Protein AF-A0A7X8QSG2-F1 (afdb_monomer_lite)

Structure (mmCIF, N/CA/C/O backbone):
data_AF-A0A7X8QSG2-F1
#
_entry.id   AF-A0A7X8QSG2-F1
#
loop_
_atom_site.group_PDB
_atom_site.id
_atom_site.type_symbol
_atom_site.label_atom_id
_atom_site.label_alt_id
_atom_site.label_comp_id
_atom_site.label_asym_id
_atom_site.label_entity_id
_atom_site.label_seq_id
_atom_site.pdbx_PDB_ins_code
_atom_site.Cartn_x
_atom_site.Cartn_y
_atom_site.Cartn_z
_atom_site.occupancy
_atom_site.B_iso_or_equiv
_atom_site.auth_seq_id
_atom_site.auth_comp_id
_atom_site.auth_asym_id
_atom_site.auth_atom_id
_atom_site.pdbx_PDB_model_num
ATOM 1 N N . MET A 1 1 ? 2.021 -6.474 10.508 1.00 68.12 1 MET A N 1
ATOM 2 C CA . MET A 1 1 ? 0.638 -6.210 10.962 1.00 68.12 1 MET A CA 1
ATOM 3 C C . MET A 1 1 ? -0.253 -7.292 10.387 1.00 68.12 1 MET A C 1
ATOM 5 O O . MET A 1 1 ? 0.050 -7.756 9.294 1.00 68.12 1 MET A O 1
ATOM 9 N N . THR A 1 2 ? -1.316 -7.679 11.079 1.00 77.44 2 THR A N 1
ATOM 10 C CA . THR A 1 2 ? -2.257 -8.677 10.558 1.00 77.44 2 THR A CA 1
ATOM 11 C C . THR A 1 2 ? -3.499 -7.958 10.057 1.00 77.44 2 THR A C 1
ATOM 13 O O . THR A 1 2 ? -4.091 -7.175 10.797 1.00 77.44 2 THR A O 1
ATOM 16 N N . LEU A 1 3 ? -3.872 -8.202 8.802 1.00 83.44 3 LEU A N 1
ATOM 17 C CA . LEU A 1 3 ? -5.072 -7.648 8.180 1.00 83.44 3 LEU A CA 1
ATOM 18 C C . LEU A 1 3 ? -6.048 -8.782 7.850 1.00 83.44 3 LEU A C 1
ATOM 20 O O . LEU A 1 3 ? -5.607 -9.855 7.429 1.00 83.44 3 LEU A O 1
ATOM 24 N N . PRO A 1 4 ? -7.365 -8.577 8.017 1.00 88.75 4 PRO A N 1
ATOM 25 C CA . PRO A 1 4 ? -8.360 -9.552 7.590 1.00 88.75 4 PRO A CA 1
ATOM 26 C C . PRO A 1 4 ? -8.264 -9.824 6.087 1.00 88.75 4 PRO A C 1
ATOM 28 O O . PRO A 1 4 ? -8.166 -8.890 5.290 1.00 88.75 4 PRO A O 1
ATOM 31 N N . LYS A 1 5 ? -8.376 -11.096 5.687 1.00 84.06 5 LYS A N 1
ATOM 32 C CA . LYS A 1 5 ? -8.271 -11.506 4.276 1.00 84.06 5 LYS A CA 1
ATOM 33 C C . LYS A 1 5 ? -9.240 -10.744 3.363 1.00 84.06 5 LYS A C 1
ATOM 35 O O . LYS A 1 5 ? -8.848 -10.318 2.287 1.00 84.06 5 LYS A O 1
ATOM 40 N N . ALA A 1 6 ? -10.463 -10.492 3.831 1.00 84.06 6 ALA A N 1
ATOM 41 C CA . ALA A 1 6 ? -11.469 -9.736 3.086 1.00 84.06 6 ALA A CA 1
ATOM 42 C C . ALA A 1 6 ? -11.013 -8.307 2.725 1.00 84.06 6 ALA A C 1
ATOM 44 O O . ALA A 1 6 ? -11.285 -7.839 1.625 1.00 84.06 6 ALA A O 1
ATOM 45 N N . LEU A 1 7 ? -10.285 -7.629 3.620 1.00 82.19 7 LEU A N 1
ATOM 46 C CA . LEU A 1 7 ? -9.723 -6.302 3.347 1.00 82.19 7 LEU A CA 1
ATOM 47 C C . LEU A 1 7 ? -8.597 -6.380 2.313 1.00 82.19 7 LEU A C 1
ATOM 49 O O . LEU A 1 7 ? -8.548 -5.552 1.406 1.00 82.19 7 LEU A O 1
ATOM 53 N N . CYS A 1 8 ? -7.733 -7.395 2.405 1.00 83.25 8 CYS A N 1
ATOM 54 C CA . CYS A 1 8 ? -6.693 -7.627 1.403 1.00 83.25 8 CYS A CA 1
ATOM 55 C C . CYS A 1 8 ? -7.281 -7.904 0.013 1.00 83.25 8 CYS A C 1
ATOM 57 O O . CYS A 1 8 ? -6.785 -7.344 -0.957 1.00 83.25 8 CYS 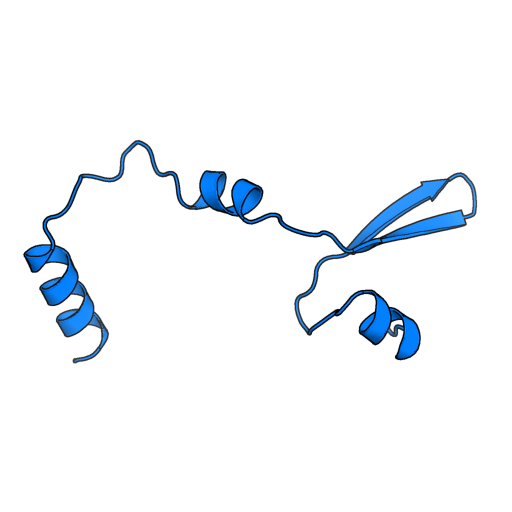A O 1
ATOM 59 N N . ASP A 1 9 ? -8.343 -8.708 -0.087 1.00 80.19 9 ASP A N 1
ATOM 60 C CA . ASP A 1 9 ? -9.020 -9.016 -1.354 1.00 80.19 9 ASP A CA 1
ATOM 61 C C . ASP A 1 9 ? -9.678 -7.771 -1.974 1.00 80.19 9 ASP A C 1
ATOM 63 O O . ASP A 1 9 ? -9.439 -7.451 -3.140 1.00 80.19 9 ASP A O 1
ATOM 67 N N . VAL A 1 10 ? -10.455 -7.016 -1.185 1.00 82.19 10 VAL A N 1
ATOM 68 C CA . VAL A 1 10 ? -11.164 -5.812 -1.662 1.00 82.19 10 VAL A CA 1
ATOM 69 C C . VAL A 1 10 ? -10.188 -4.729 -2.123 1.00 82.19 10 VAL A C 1
ATOM 71 O O . VAL A 1 10 ? -10.415 -4.082 -3.146 1.00 82.19 10 VAL A O 1
ATOM 74 N N . TRP A 1 11 ? -9.086 -4.542 -1.399 1.00 81.88 11 TRP A N 1
ATOM 75 C CA . TRP A 1 11 ? -8.061 -3.556 -1.746 1.00 81.88 11 TRP A CA 1
ATOM 76 C C . TRP A 1 11 ? -6.952 -4.102 -2.645 1.00 81.88 11 TRP A C 1
ATOM 78 O O . TRP A 1 11 ? -6.038 -3.353 -2.991 1.00 81.88 11 TRP A O 1
ATOM 88 N N . ARG A 1 12 ? -7.030 -5.381 -3.036 1.00 82.00 12 ARG A N 1
ATOM 89 C CA . ARG A 1 12 ? -6.010 -6.090 -3.824 1.00 82.00 12 ARG A CA 1
ATOM 90 C C . ARG A 1 12 ? -4.597 -5.899 -3.261 1.00 82.00 12 ARG A C 1
ATOM 92 O O . ARG A 1 12 ? -3.647 -5.653 -4.003 1.00 82.00 12 ARG A O 1
ATOM 99 N N . LEU A 1 13 ? -4.468 -5.979 -1.937 1.00 80.31 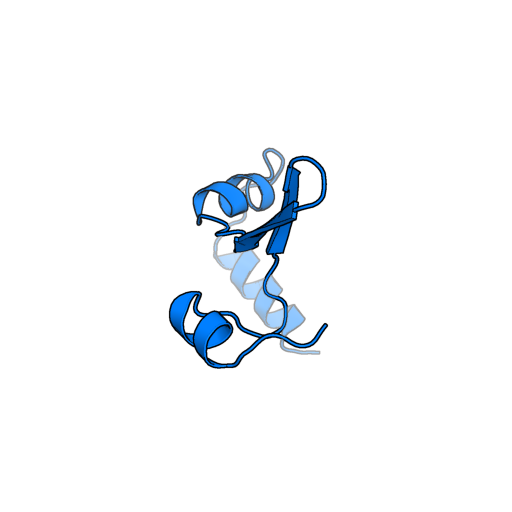13 LEU A N 1
ATOM 100 C CA . LEU A 1 13 ? -3.183 -5.851 -1.261 1.00 80.31 13 LEU A CA 1
ATOM 101 C C . LEU A 1 13 ? -2.330 -7.090 -1.523 1.00 80.31 13 LEU A C 1
ATOM 103 O O . LEU A 1 13 ? -2.742 -8.217 -1.256 1.00 80.31 13 LEU A O 1
ATOM 107 N N . ILE A 1 14 ? -1.109 -6.851 -1.978 1.00 82.44 14 ILE A N 1
ATOM 108 C CA . ILE A 1 14 ? -0.032 -7.839 -2.062 1.00 82.44 14 ILE A CA 1
ATOM 109 C C . ILE A 1 14 ? 1.074 -7.503 -1.059 1.00 82.44 14 ILE A C 1
ATOM 111 O O . ILE A 1 14 ? 1.127 -6.387 -0.529 1.00 82.44 14 ILE A O 1
ATOM 115 N N . GLU A 1 15 ? 1.991 -8.434 -0.812 1.00 79.38 15 GLU A N 1
ATOM 116 C CA . GLU A 1 15 ? 3.194 -8.134 -0.033 1.00 79.38 15 GLU A CA 1
ATOM 117 C C . GLU A 1 15 ? 3.953 -6.935 -0.628 1.00 79.38 15 GLU A C 1
ATOM 119 O O . GLU A 1 15 ? 4.118 -6.815 -1.841 1.00 79.38 15 GLU A O 1
ATOM 124 N N . GLY A 1 16 ? 4.361 -5.999 0.234 1.00 77.38 16 GLY A N 1
ATOM 125 C CA . GLY A 1 16 ? 4.980 -4.732 -0.176 1.00 77.38 16 GLY A CA 1
ATOM 126 C C . GLY A 1 16 ? 4.002 -3.595 -0.510 1.00 77.38 16 GLY A C 1
ATOM 127 O O . GLY A 1 16 ? 4.446 -2.474 -0.771 1.00 77.38 16 GLY A O 1
ATOM 128 N N . SER A 1 17 ? 2.687 -3.834 -0.459 1.00 79.25 17 SER A N 1
ATOM 129 C CA . SER A 1 17 ? 1.682 -2.773 -0.615 1.00 79.25 17 SER A CA 1
ATOM 130 C C . SER A 1 17 ? 1.801 -1.727 0.491 1.00 79.25 17 SER A C 1
ATOM 132 O O . SER A 1 17 ? 1.994 -2.052 1.663 1.00 79.25 17 SER A O 1
ATOM 134 N N . LYS A 1 18 ? 1.668 -0.451 0.120 1.00 81.94 18 LYS A N 1
ATOM 135 C CA . LYS A 1 18 ? 1.739 0.669 1.064 1.00 81.94 18 LYS A CA 1
ATOM 136 C C . LYS A 1 18 ? 0.345 1.084 1.515 1.00 81.94 18 LYS A C 1
ATOM 138 O O . LYS A 1 18 ? -0.580 1.145 0.710 1.00 81.94 18 LYS A O 1
ATOM 143 N N . LEU A 1 19 ? 0.226 1.409 2.796 1.00 85.00 19 LEU A N 1
ATOM 144 C CA . LEU A 1 19 ? -0.999 1.886 3.431 1.00 85.00 19 LEU A CA 1
ATOM 145 C C . LEU A 1 19 ? -0.720 3.240 4.085 1.00 85.00 19 LEU A C 1
ATOM 147 O O . LEU A 1 19 ? 0.365 3.446 4.636 1.00 85.00 19 LEU A O 1
ATOM 151 N N . THR A 1 20 ? -1.689 4.143 4.031 1.00 85.62 20 THR A N 1
ATOM 152 C CA . THR A 1 20 ? -1.699 5.388 4.804 1.00 85.62 20 THR A CA 1
ATOM 153 C C . THR A 1 20 ? -2.667 5.265 5.966 1.00 85.62 20 THR A C 1
ATOM 155 O O . THR A 1 20 ? -3.693 4.589 5.874 1.00 85.62 20 THR A O 1
ATOM 158 N N . PHE A 1 21 ? -2.321 5.928 7.067 1.00 87.31 21 PHE A N 1
ATOM 159 C CA . PHE A 1 21 ? -3.129 5.996 8.274 1.00 87.31 21 PHE A CA 1
ATOM 160 C C . PHE A 1 21 ? -3.333 7.464 8.628 1.00 87.31 21 PHE A C 1
ATOM 162 O O . PHE A 1 21 ? -2.364 8.186 8.858 1.00 87.31 21 PHE A O 1
ATOM 169 N N . GLU A 1 22 ? -4.585 7.896 8.679 1.00 87.06 22 GLU A N 1
ATOM 170 C CA . GLU A 1 22 ? -4.966 9.227 9.136 1.00 87.06 22 GLU A CA 1
ATOM 171 C C . GLU A 1 22 ? -5.669 9.113 10.483 1.00 87.06 22 GLU A C 1
ATOM 173 O O . GLU A 1 22 ? -6.686 8.430 10.617 1.00 87.06 22 GLU A O 1
ATOM 178 N N . LEU A 1 23 ? -5.128 9.783 11.499 1.00 89.69 23 LEU A N 1
ATOM 179 C CA . LEU A 1 23 ? -5.722 9.798 12.828 1.00 89.69 23 LEU A CA 1
ATOM 180 C C . LEU A 1 23 ? -6.822 10.867 12.890 1.00 89.69 23 LEU A C 1
ATOM 182 O O . LEU A 1 23 ? -6.564 12.052 12.684 1.00 89.69 23 LEU A O 1
ATOM 186 N N . LYS A 1 24 ? -8.049 10.459 13.208 1.00 87.25 24 LYS A N 1
ATOM 187 C CA . LYS A 1 24 ? -9.185 11.340 13.494 1.00 87.25 24 LYS A CA 1
ATOM 188 C C . LYS A 1 24 ? -9.629 11.103 14.935 1.00 87.25 24 LYS A C 1
ATOM 190 O O . LYS A 1 24 ? -10.448 10.233 15.227 1.00 87.25 24 LYS A O 1
ATOM 195 N N . GLY A 1 25 ? -9.034 11.867 15.853 1.00 88.06 25 GLY A N 1
ATOM 196 C CA . GLY A 1 25 ? -9.239 11.698 17.292 1.00 88.06 25 GLY A CA 1
ATOM 197 C C . GLY A 1 25 ? -8.721 10.341 17.772 1.00 88.06 25 GLY A C 1
ATOM 198 O O . GLY A 1 25 ? -7.538 10.051 17.636 1.00 88.06 25 GLY A O 1
ATOM 199 N N . ALA A 1 26 ? -9.612 9.507 18.315 1.00 89.12 26 ALA A N 1
ATOM 200 C CA . ALA A 1 26 ? -9.284 8.155 18.780 1.00 89.12 26 ALA A CA 1
ATOM 201 C C . ALA A 1 26 ? -9.419 7.069 17.693 1.00 89.12 26 ALA A C 1
ATOM 203 O O . ALA A 1 26 ? -9.199 5.892 17.971 1.00 89.12 26 ALA A O 1
ATOM 204 N N . GLN A 1 27 ? -9.809 7.436 16.469 1.00 81.50 27 GLN A N 1
ATOM 205 C CA . GLN A 1 27 ? -9.970 6.497 15.360 1.00 81.50 27 GLN A CA 1
ATOM 206 C C . GLN A 1 27 ? -8.884 6.718 14.309 1.00 81.50 27 GLN A C 1
ATOM 208 O O . GLN A 1 27 ? -8.526 7.852 14.003 1.00 81.50 27 GLN A O 1
ATOM 213 N N . ALA A 1 28 ? -8.378 5.631 13.732 1.00 84.56 28 ALA A N 1
ATOM 214 C CA . ALA A 1 28 ? -7.480 5.677 12.586 1.00 84.56 28 ALA A CA 1
ATOM 215 C C . ALA A 1 28 ? -8.245 5.254 11.329 1.00 84.56 28 ALA A C 1
ATOM 217 O O . ALA A 1 28 ? -8.829 4.170 11.283 1.00 84.56 28 ALA A O 1
ATOM 218 N N . VAL A 1 29 ? -8.227 6.104 10.306 1.00 84.38 29 VAL A N 1
ATOM 219 C CA . VAL A 1 29 ? -8.708 5.773 8.966 1.00 84.38 29 VAL A CA 1
ATOM 220 C C . VAL A 1 29 ? -7.526 5.225 8.179 1.00 84.38 29 VAL A C 1
ATOM 222 O O . VAL A 1 29 ? -6.510 5.897 8.031 1.00 84.38 29 VAL A O 1
ATOM 225 N N . MET A 1 30 ? -7.648 3.990 7.702 1.00 86.38 30 MET A N 1
ATOM 226 C CA . MET A 1 30 ? -6.617 3.319 6.913 1.00 86.38 30 MET A CA 1
ATOM 227 C C . MET A 1 30 ? -7.051 3.242 5.452 1.00 86.38 30 MET A C 1
ATOM 229 O O . MET A 1 30 ? -8.176 2.823 5.170 1.00 86.38 30 MET A O 1
ATOM 233 N N . GLN A 1 31 ? -6.157 3.603 4.530 1.00 81.94 31 GLN A N 1
ATOM 234 C CA . GLN A 1 31 ? -6.418 3.550 3.091 1.00 81.94 31 GLN A CA 1
ATOM 235 C C . GLN A 1 31 ? -5.215 2.976 2.325 1.00 81.94 31 GLN A C 1
ATOM 237 O O . GLN A 1 31 ? -4.065 3.227 2.695 1.00 81.94 31 GLN A O 1
ATOM 242 N N . PRO A 1 32 ? -5.445 2.193 1.256 1.00 81.19 32 PRO A N 1
ATOM 243 C CA . PRO A 1 32 ? -4.370 1.750 0.382 1.00 81.19 32 PRO A CA 1
ATOM 244 C C . PRO A 1 32 ? -3.790 2.920 -0.411 1.00 81.19 32 PRO A C 1
ATOM 246 O O . PRO A 1 32 ? -4.521 3.716 -1.000 1.00 81.19 32 PRO A O 1
ATOM 249 N N . VAL A 1 33 ? -2.461 2.994 -0.477 1.00 78.81 33 VAL A N 1
ATOM 250 C CA . VAL A 1 33 ? -1.771 3.955 -1.339 1.00 78.81 33 VAL A CA 1
ATOM 251 C C . VAL A 1 33 ? -1.774 3.399 -2.754 1.00 78.81 33 VAL A C 1
ATOM 253 O O . VAL A 1 33 ? -0.893 2.630 -3.143 1.00 78.81 33 VAL A O 1
ATOM 256 N N . THR A 1 34 ? -2.762 3.790 -3.551 1.00 64.31 34 THR A N 1
ATOM 257 C CA . THR A 1 34 ? -2.717 3.566 -4.995 1.00 64.31 34 THR A CA 1
ATOM 258 C C . THR A 1 34 ? -1.687 4.515 -5.595 1.00 64.31 34 THR A C 1
ATOM 260 O O . THR A 1 34 ? -2.000 5.672 -5.865 1.00 64.31 34 THR A O 1
ATOM 263 N N . LYS A 1 35 ? -0.454 4.042 -5.809 1.00 56.12 35 LYS A N 1
ATOM 264 C CA . LYS A 1 35 ? 0.466 4.734 -6.717 1.00 56.12 35 LYS A CA 1
ATOM 265 C C . LYS A 1 35 ? -0.141 4.656 -8.113 1.00 56.12 35 LYS A C 1
ATOM 267 O O . LYS A 1 35 ? -0.164 3.576 -8.707 1.00 56.12 35 LYS A O 1
ATOM 272 N N . ARG A 1 36 ? -0.682 5.764 -8.620 1.00 52.03 36 ARG A N 1
ATOM 273 C CA . ARG A 1 36 ? -1.050 5.839 -10.038 1.00 52.03 36 ARG A CA 1
ATOM 274 C C . ARG A 1 36 ? 0.249 5.791 -10.840 1.00 52.03 36 ARG A C 1
ATOM 276 O O . ARG A 1 36 ? 1.311 6.135 -10.326 1.00 52.03 36 ARG A O 1
ATOM 283 N N . VAL A 1 37 ? 0.185 5.327 -12.084 1.00 51.41 37 VAL A N 1
ATOM 284 C CA . VAL A 1 37 ? 1.372 5.263 -12.954 1.00 51.41 37 VAL A CA 1
ATOM 285 C C . VAL A 1 37 ? 2.019 6.654 -13.066 1.00 51.41 37 VAL A C 1
ATOM 287 O O . VAL A 1 37 ? 3.240 6.756 -13.039 1.00 51.41 37 VAL A O 1
ATOM 290 N N . ASP A 1 38 ? 1.214 7.722 -13.035 1.00 50.81 38 ASP A N 1
ATOM 291 C CA . ASP A 1 38 ? 1.632 9.128 -12.906 1.00 50.81 38 ASP A CA 1
ATOM 292 C C . ASP A 1 38 ? 2.586 9.417 -11.732 1.00 50.81 38 ASP A C 1
ATOM 294 O O . ASP A 1 38 ? 3.578 10.120 -11.914 1.00 50.81 38 ASP A O 1
ATOM 298 N N . ASP A 1 39 ? 2.378 8.816 -10.556 1.00 52.28 39 ASP A N 1
ATOM 299 C CA . ASP A 1 39 ? 3.287 8.963 -9.407 1.00 52.28 39 ASP A CA 1
ATOM 300 C C . ASP A 1 39 ? 4.646 8.265 -9.626 1.00 52.28 39 ASP A C 1
ATOM 302 O O . ASP A 1 39 ? 5.631 8.582 -8.955 1.00 52.28 39 ASP A O 1
ATOM 306 N N . LEU A 1 40 ? 4.723 7.296 -10.549 1.00 52.16 40 LEU A N 1
ATOM 307 C CA . LEU A 1 40 ? 5.977 6.645 -10.954 1.00 52.16 40 LEU A CA 1
ATOM 308 C C . LEU A 1 40 ? 6.697 7.416 -12.065 1.00 52.16 40 LEU A C 1
ATOM 310 O O . LEU A 1 40 ? 7.928 7.362 -12.122 1.00 52.16 40 LEU A O 1
ATOM 314 N N . TYR A 1 41 ? 5.971 8.156 -12.912 1.00 46.44 41 TYR A N 1
ATOM 315 C CA . TYR A 1 41 ? 6.583 8.976 -13.963 1.00 46.44 41 TYR A CA 1
ATOM 316 C C . TYR A 1 41 ? 7.538 10.015 -13.378 1.00 46.44 41 TYR A C 1
ATOM 318 O O . TYR A 1 41 ? 8.627 10.181 -13.914 1.00 46.44 41 TYR A O 1
ATOM 326 N N . GLY A 1 4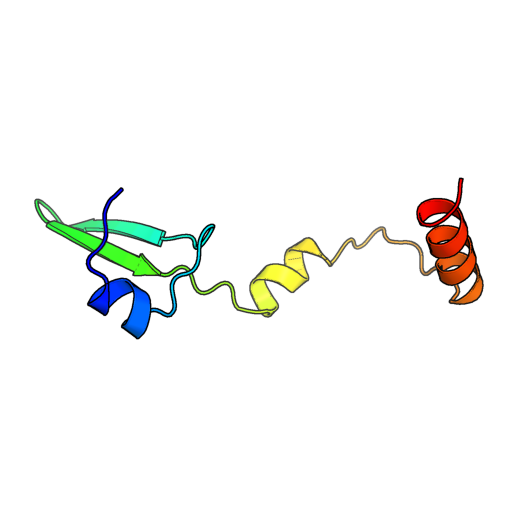2 ? 7.211 10.630 -12.237 1.00 51.03 42 GLY A N 1
ATOM 327 C CA . GLY A 1 42 ? 8.120 11.563 -11.558 1.00 51.03 42 GLY A CA 1
ATOM 328 C C . GLY A 1 42 ? 9.437 10.929 -11.084 1.00 51.03 42 GLY A C 1
ATOM 329 O O . GLY A 1 42 ? 10.457 11.606 -11.034 1.00 51.03 42 GLY A O 1
ATOM 330 N N . VAL A 1 43 ? 9.441 9.624 -10.782 1.00 53.84 43 VAL A N 1
ATOM 331 C CA . VAL A 1 43 ? 10.645 8.877 -10.361 1.00 53.84 43 VAL A CA 1
ATOM 332 C C . VAL A 1 43 ? 11.474 8.411 -11.564 1.00 53.84 43 VAL A C 1
ATOM 334 O O . VAL A 1 43 ? 12.701 8.353 -11.487 1.00 53.84 43 VAL A O 1
ATOM 337 N N . LEU A 1 44 ? 10.818 8.078 -12.680 1.00 53.84 44 LEU A N 1
ATOM 338 C CA . LEU A 1 44 ? 11.476 7.694 -13.935 1.00 53.84 44 LEU A CA 1
ATOM 339 C C . LEU A 1 44 ? 11.936 8.905 -14.762 1.00 53.84 44 LEU A C 1
ATOM 341 O O . LEU A 1 44 ? 12.812 8.765 -15.614 1.00 53.84 44 LEU A O 1
ATOM 345 N N . HIS A 1 45 ? 11.376 10.088 -14.510 1.00 50.22 45 HIS A N 1
ATOM 346 C CA . HIS A 1 45 ? 11.752 11.331 -15.167 1.00 50.22 45 HIS A CA 1
ATOM 347 C C . HIS A 1 45 ? 13.058 11.874 -14.577 1.00 50.22 45 HIS A C 1
ATOM 349 O O . HIS A 1 45 ? 13.074 12.695 -13.662 1.00 50.22 45 HIS A O 1
ATOM 355 N N . GLN A 1 46 ? 14.177 11.406 -15.124 1.00 59.00 46 GLN A N 1
ATOM 356 C CA . GLN A 1 46 ? 15.495 11.987 -14.896 1.00 59.00 46 GLN A CA 1
ATOM 357 C C . GLN A 1 46 ? 15.737 13.033 -15.997 1.00 59.00 46 GLN A C 1
ATOM 359 O O . GLN A 1 46 ? 16.066 12.646 -17.114 1.00 59.00 46 GLN A O 1
ATOM 364 N N . PRO A 1 47 ? 15.575 14.346 -15.746 1.00 57.88 47 PRO A N 1
ATOM 365 C CA . PRO A 1 47 ? 15.749 15.366 -16.789 1.00 57.88 47 PRO A CA 1
ATOM 366 C C . PRO A 1 47 ? 17.178 15.403 -17.358 1.00 57.88 47 PRO A C 1
ATOM 368 O O . PRO A 1 47 ? 17.392 15.866 -18.473 1.00 57.88 47 PRO A O 1
ATOM 371 N N . GLU A 1 48 ? 18.154 14.872 -16.619 1.00 64.06 48 GLU A N 1
ATOM 372 C CA . GLU A 1 48 ? 19.548 14.731 -17.051 1.00 64.06 48 GLU A CA 1
ATOM 373 C C . GLU A 1 48 ? 19.841 13.400 -17.771 1.00 64.06 48 GLU A C 1
ATOM 375 O O . GLU A 1 48 ? 20.993 13.138 -18.138 1.00 64.06 48 GLU A O 1
ATOM 380 N N . GLN A 1 49 ? 18.837 12.536 -17.995 1.00 62.00 49 GLN A N 1
ATOM 381 C CA . GLN A 1 49 ? 19.055 11.306 -18.754 1.00 62.00 49 GLN A CA 1
ATOM 382 C C . GLN A 1 49 ? 19.413 11.650 -20.200 1.00 62.00 49 GLN A C 1
ATOM 384 O O . GLN A 1 49 ? 18.588 12.087 -21.001 1.00 62.00 49 GLN A O 1
ATOM 389 N N . LYS A 1 50 ? 20.676 11.408 -20.555 1.00 65.62 50 LYS A N 1
ATOM 390 C CA . LYS A 1 50 ? 21.127 11.488 -21.942 1.00 65.62 50 LYS A CA 1
ATOM 391 C C . LYS A 1 50 ? 20.346 10.473 -22.768 1.00 65.62 50 LYS A C 1
ATOM 393 O O . LYS A 1 50 ? 20.358 9.285 -22.450 1.00 65.62 50 LYS A O 1
ATOM 398 N N . ILE A 1 51 ? 19.726 10.938 -23.851 1.00 66.06 51 ILE A N 1
ATOM 399 C CA . ILE A 1 51 ? 19.079 10.080 -24.845 1.00 66.06 51 ILE A CA 1
ATOM 400 C C . ILE A 1 51 ? 20.141 9.106 -25.364 1.00 66.06 51 ILE A C 1
ATOM 402 O O . ILE A 1 51 ? 21.104 9.500 -26.026 1.00 66.06 51 ILE A O 1
ATOM 406 N N . VAL A 1 52 ? 20.008 7.830 -25.011 1.00 70.50 52 VAL A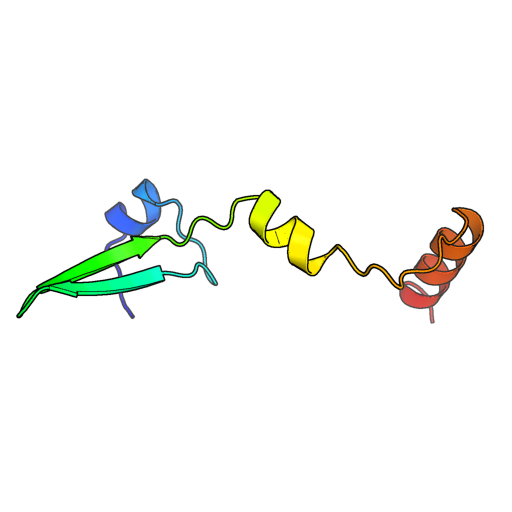 N 1
ATOM 407 C CA . VAL A 1 52 ? 20.886 6.770 -25.508 1.00 70.50 52 VAL A CA 1
ATOM 408 C C . VAL A 1 52 ? 20.212 6.076 -26.681 1.00 70.50 52 VAL A C 1
ATOM 410 O O . VAL A 1 52 ? 19.005 5.854 -26.689 1.00 70.50 52 VAL A O 1
ATOM 413 N N . THR A 1 53 ? 20.999 5.738 -27.697 1.00 75.31 53 THR A N 1
ATOM 414 C CA . THR A 1 53 ? 20.504 4.997 -28.855 1.00 75.31 53 THR A CA 1
ATOM 415 C C . THR A 1 53 ? 20.131 3.570 -28.459 1.00 75.31 53 THR A C 1
ATOM 417 O O . THR A 1 53 ? 20.726 2.989 -27.548 1.00 75.31 53 THR A O 1
ATOM 420 N N . GLN A 1 54 ? 19.188 2.973 -29.189 1.00 69.81 54 GLN A N 1
ATOM 421 C CA . GLN A 1 54 ? 18.749 1.590 -28.972 1.00 69.81 54 GLN A CA 1
ATOM 422 C C . GLN A 1 54 ? 19.931 0.601 -28.955 1.00 69.81 54 GLN A C 1
ATOM 424 O O . GLN A 1 54 ? 19.995 -0.279 -28.104 1.00 69.81 54 GLN A O 1
ATOM 429 N N . ALA A 1 55 ? 20.939 0.823 -29.806 1.00 74.56 55 ALA A N 1
ATOM 430 C CA . ALA A 1 55 ? 22.169 0.030 -29.837 1.00 74.56 55 ALA A CA 1
ATOM 431 C C . ALA A 1 55 ? 22.991 0.097 -28.531 1.00 74.56 55 ALA A 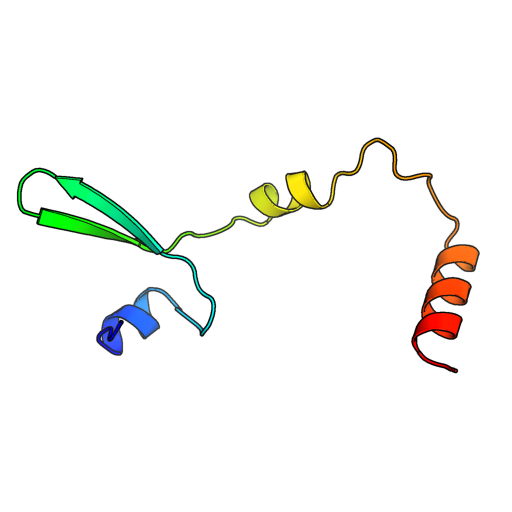C 1
ATOM 433 O O . ALA A 1 55 ? 23.617 -0.886 -28.133 1.00 74.56 55 ALA A O 1
ATOM 434 N N . LYS A 1 56 ? 22.997 1.246 -27.838 1.00 73.19 56 LYS A N 1
ATOM 435 C CA . LYS A 1 56 ? 23.651 1.385 -26.526 1.00 73.19 56 LYS A CA 1
ATOM 436 C C . LYS A 1 56 ? 22.874 0.669 -25.423 1.00 73.19 56 LYS A C 1
ATOM 438 O O . LYS A 1 56 ? 23.508 0.109 -24.530 1.00 73.19 56 LYS A O 1
ATOM 443 N N . MET A 1 57 ? 21.540 0.667 -25.491 1.00 75.38 57 MET A N 1
ATOM 444 C CA . MET A 1 57 ? 20.695 -0.072 -24.545 1.00 75.38 57 MET A CA 1
ATOM 445 C C . MET A 1 57 ? 20.912 -1.581 -24.6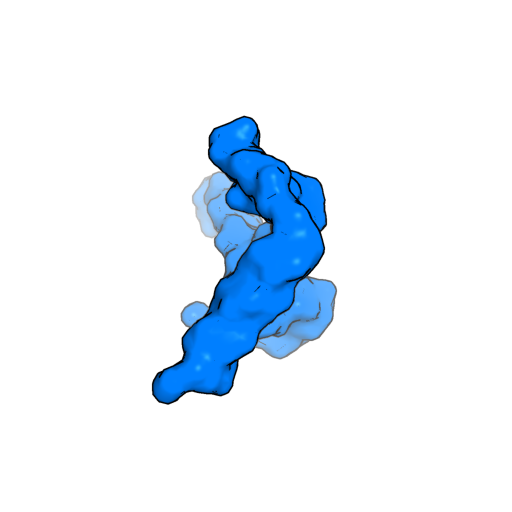78 1.00 75.38 57 MET A C 1
ATOM 447 O O . MET A 1 57 ? 21.181 -2.242 -23.679 1.00 75.38 57 MET A O 1
ATOM 451 N N . ASP A 1 58 ? 20.887 -2.100 -25.907 1.00 71.81 58 ASP A N 1
ATOM 452 C CA . ASP A 1 58 ? 21.071 -3.529 -26.188 1.00 71.81 58 ASP A CA 1
ATOM 453 C C . ASP A 1 58 ? 22.430 -4.039 -25.680 1.00 71.81 58 ASP A C 1
ATOM 455 O O . ASP A 1 58 ? 22.516 -5.027 -24.947 1.00 71.81 58 ASP A O 1
ATOM 459 N N . LYS A 1 59 ? 23.498 -3.272 -25.941 1.00 76.31 59 LYS A N 1
ATOM 460 C CA . LYS A 1 59 ? 24.843 -3.574 -25.435 1.00 76.31 59 LYS A CA 1
ATOM 461 C C . LYS A 1 59 ? 24.900 -3.591 -23.903 1.00 76.31 59 LYS A C 1
ATOM 463 O O . LYS A 1 59 ? 25.540 -4.471 -23.336 1.00 76.31 59 LYS A O 1
ATOM 468 N N . ALA A 1 60 ? 24.248 -2.643 -23.228 1.00 72.62 60 ALA A N 1
ATOM 469 C CA . ALA A 1 60 ? 24.238 -2.575 -21.766 1.00 72.62 60 ALA A CA 1
ATOM 470 C C . ALA A 1 60 ? 23.459 -3.738 -21.128 1.00 72.62 60 ALA A C 1
ATOM 472 O O . ALA A 1 60 ? 23.908 -4.300 -20.128 1.00 72.62 60 ALA A O 1
ATOM 473 N N . VAL A 1 61 ? 22.329 -4.135 -21.721 1.00 74.31 61 VAL A N 1
ATOM 474 C CA . VAL A 1 61 ? 21.552 -5.303 -21.276 1.00 74.31 61 VAL A CA 1
ATOM 475 C C . VAL A 1 61 ? 22.365 -6.581 -21.462 1.00 74.31 61 VAL A C 1
ATOM 477 O O . VAL A 1 61 ? 22.460 -7.382 -20.534 1.00 74.31 61 VAL A O 1
ATOM 480 N N . ARG A 1 62 ? 23.029 -6.737 -22.611 1.00 73.00 62 ARG A N 1
ATOM 481 C CA . ARG A 1 62 ? 23.872 -7.902 -22.896 1.00 73.00 62 ARG A CA 1
ATOM 482 C C . ARG A 1 62 ? 25.057 -8.030 -21.933 1.00 73.00 62 ARG A C 1
ATOM 484 O O . ARG A 1 62 ? 25.366 -9.140 -21.526 1.00 73.00 62 ARG A O 1
ATOM 491 N N . ILE A 1 63 ? 25.662 -6.912 -21.520 1.00 72.12 63 ILE A N 1
ATOM 492 C CA . ILE A 1 63 ? 26.718 -6.887 -20.488 1.00 72.12 63 ILE A CA 1
ATOM 493 C C . ILE A 1 63 ? 26.159 -7.252 -19.103 1.00 72.12 63 ILE A C 1
ATOM 495 O O . ILE A 1 63 ? 26.830 -7.917 -18.323 1.00 72.12 63 ILE A O 1
ATOM 499 N N . ARG A 1 64 ? 24.932 -6.828 -18.774 1.00 64.50 64 ARG A N 1
ATOM 500 C CA . ARG A 1 64 ? 24.320 -7.070 -17.455 1.00 64.50 64 ARG A CA 1
ATOM 501 C C . ARG A 1 64 ? 23.785 -8.496 -17.280 1.00 64.50 64 ARG A C 1
ATOM 503 O O . ARG A 1 64 ? 23.708 -8.967 -16.152 1.00 64.50 64 ARG A O 1
ATOM 510 N N . VAL A 1 65 ? 23.395 -9.153 -18.371 1.00 71.44 65 VAL A N 1
ATOM 511 C CA . VAL A 1 65 ? 22.861 -10.528 -18.379 1.00 71.44 65 VAL A CA 1
ATOM 512 C C . VAL A 1 65 ? 23.962 -11.568 -18.659 1.00 71.44 65 VAL A C 1
ATOM 514 O O . VAL A 1 65 ? 23.717 -12.762 -18.521 1.00 71.44 65 VAL A O 1
ATOM 517 N N . GLY A 1 66 ? 25.186 -11.141 -18.996 1.00 59.69 66 GLY A N 1
ATOM 518 C CA . GLY A 1 66 ? 26.302 -12.047 -19.269 1.00 59.69 66 GLY A CA 1
ATOM 519 C C . GLY A 1 66 ? 27.682 -11.459 -18.977 1.00 59.69 66 GLY A C 1
ATOM 520 O O . GLY A 1 66 ? 28.288 -10.861 -19.866 1.00 59.69 66 GLY A O 1
ATOM 521 N N . SER A 1 67 ? 28.150 -11.709 -17.750 1.00 48.59 67 SER A N 1
ATOM 522 C CA . SER A 1 67 ? 29.513 -12.117 -17.365 1.00 48.59 67 SER A CA 1
ATOM 523 C C . SER A 1 67 ? 29.416 -12.934 -16.081 1.00 48.59 67 SER A C 1
ATOM 525 O O . SER A 1 67 ? 28.703 -12.466 -15.165 1.00 48.59 67 SER A O 1
#

Sequence (67 aa):
MTLPKALCDVWRLIEGSKLTFELKGAQAVMQPVTKRVDDLYGVLHQPEQKIVTQAKMDKAVRIRVGS

Foldseek 3Di:
DDDDPVVCVVLVDDPPWDWDWDDDDPDIDIDTPPPDVVVVVVVVPPVPDDDDDPVVVVVVVCVVVDD

pLDDT: mean 72.66, std 12.52, range [46.44, 89.69]

Secondary structure (DSSP, 8-state):
----HHHHHHTT--TT--EEEEEETTEEEEEE----HHHHHHHH--TT-----HHHHHHHHHHHH--

Radius of gyration: 19.98 Å; chains: 1; bounding box: 41×28×49 Å